Protein AF-A0A8T1QPV2-F1 (afdb_monomer_lite)

pLDDT: mean 79.09, std 16.21, range [35.16, 97.44]

Structure (mmCIF, N/CA/C/O backbone):
data_AF-A0A8T1QPV2-F1
#
_entry.id   AF-A0A8T1QPV2-F1
#
loop_
_atom_site.group_PDB
_atom_site.id
_atom_site.type_symbol
_atom_site.label_atom_id
_atom_site.label_alt_id
_atom_site.label_comp_id
_atom_site.label_asym_id
_atom_site.label_entity_id
_atom_site.label_seq_id
_atom_site.pdbx_PDB_ins_code
_atom_site.Cartn_x
_atom_site.Cartn_y
_atom_site.Cartn_z
_atom_site.occupancy
_atom_site.B_iso_or_equiv
_atom_site.auth_seq_id
_atom_site.auth_comp_id
_atom_site.auth_asym_id
_atom_site.auth_atom_id
_atom_site.pdbx_PDB_model_num
ATOM 1 N N . MET A 1 1 ? -31.191 24.298 41.558 1.00 36.41 1 MET A N 1
ATOM 2 C CA . MET A 1 1 ? -31.159 23.037 40.786 1.00 36.41 1 MET A CA 1
ATOM 3 C C . MET A 1 1 ? -29.812 22.952 40.089 1.00 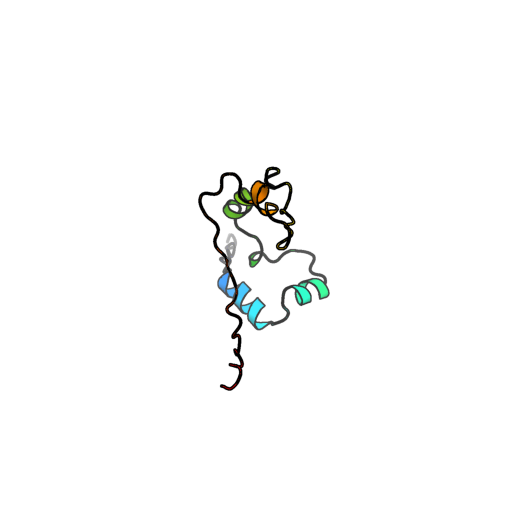36.41 1 MET A C 1
ATOM 5 O O . MET A 1 1 ? -29.489 23.859 39.336 1.00 36.41 1 MET A O 1
ATOM 9 N N . ALA A 1 2 ? -28.997 21.948 40.412 1.00 35.16 2 ALA A N 1
ATOM 10 C CA . ALA A 1 2 ? -27.662 21.771 39.844 1.00 35.16 2 ALA A CA 1
ATOM 11 C C . ALA A 1 2 ? -27.757 21.038 38.496 1.00 35.16 2 ALA A C 1
ATOM 13 O O . ALA A 1 2 ? -28.306 19.942 38.437 1.00 35.16 2 ALA A O 1
ATOM 14 N N . THR A 1 3 ? -27.243 21.645 37.426 1.00 38.66 3 THR A N 1
ATOM 15 C CA . THR A 1 3 ? -27.020 20.969 36.139 1.00 38.66 3 THR A CA 1
ATOM 16 C C . THR A 1 3 ? -25.622 20.361 36.150 1.00 38.66 3 THR A C 1
ATOM 18 O O . THR A 1 3 ? -24.658 21.014 36.547 1.00 38.66 3 THR A O 1
ATOM 21 N N . MET A 1 4 ? -25.545 19.083 35.780 1.00 46.28 4 MET A N 1
ATOM 22 C CA . MET A 1 4 ? -24.350 18.249 35.838 1.00 46.28 4 MET A CA 1
ATOM 23 C C . MET A 1 4 ? -23.252 18.731 34.893 1.00 46.28 4 MET A C 1
ATOM 25 O O . MET A 1 4 ? -23.491 18.986 33.715 1.00 46.28 4 MET A O 1
ATOM 29 N N . ALA A 1 5 ? -22.032 18.797 35.424 1.00 41.22 5 ALA A N 1
ATOM 30 C CA . ALA A 1 5 ? -20.822 18.982 34.648 1.00 41.22 5 ALA A CA 1
ATOM 31 C C . ALA A 1 5 ? -20.662 17.804 33.676 1.00 41.22 5 ALA A C 1
ATOM 33 O O . ALA A 1 5 ? -20.404 16.671 34.082 1.00 41.22 5 ALA A O 1
ATOM 34 N N . THR A 1 6 ? -20.814 18.074 32.383 1.00 40.34 6 THR A N 1
ATOM 35 C CA . THR A 1 6 ? -20.334 17.192 31.324 1.00 40.34 6 THR A CA 1
ATOM 36 C C . THR A 1 6 ? -18.827 17.052 31.490 1.00 40.34 6 THR A C 1
ATOM 38 O O . THR A 1 6 ? -18.080 17.989 31.211 1.00 40.34 6 THR A O 1
ATOM 41 N N . ALA A 1 7 ? -18.378 15.897 31.977 1.00 46.62 7 ALA A N 1
ATOM 42 C CA . ALA A 1 7 ? -16.972 15.534 31.978 1.00 46.62 7 ALA A CA 1
ATOM 43 C C . ALA A 1 7 ? -16.513 15.377 30.521 1.00 46.62 7 ALA A C 1
ATOM 45 O O . ALA A 1 7 ? -16.557 14.293 29.943 1.00 46.62 7 ALA A O 1
ATOM 46 N N . THR A 1 8 ? -16.077 16.475 29.908 1.00 48.06 8 THR A N 1
ATOM 47 C CA . THR A 1 8 ? -15.225 16.443 28.724 1.00 48.06 8 THR A CA 1
ATOM 48 C C . THR A 1 8 ? -13.879 15.884 29.170 1.00 48.06 8 THR A C 1
ATOM 50 O O . THR A 1 8 ? -12.956 16.633 29.488 1.00 48.06 8 THR A O 1
ATOM 53 N N . SER A 1 9 ? -13.777 14.559 29.286 1.00 60.97 9 SER A N 1
ATOM 54 C CA . SER A 1 9 ? -12.479 13.910 29.422 1.00 60.97 9 SER A CA 1
ATOM 55 C C . SER A 1 9 ? -11.733 14.189 28.121 1.00 60.97 9 SER A C 1
ATOM 57 O O . SER A 1 9 ? -12.116 13.705 27.054 1.00 60.97 9 SER A O 1
ATOM 59 N N . SER A 1 10 ? -10.758 15.090 28.185 1.00 77.31 10 SER A N 1
ATOM 60 C CA . SER A 1 10 ? -9.930 15.470 27.052 1.00 77.31 10 SER A CA 1
ATOM 61 C C . SER A 1 10 ? -9.263 14.212 26.498 1.00 77.31 10 SER A C 1
ATOM 63 O O . SER A 1 10 ? -8.504 13.532 27.186 1.00 77.31 10 SER A O 1
ATOM 65 N N . TYR A 1 11 ? -9.593 13.856 25.257 1.00 82.81 11 TYR A N 1
ATOM 66 C CA . TYR A 1 11 ? -9.005 12.699 24.592 1.00 82.81 11 TYR A CA 1
ATOM 67 C C . TYR A 1 11 ? -7.483 12.870 24.520 1.00 82.81 11 TYR A C 1
ATOM 69 O O . TYR A 1 11 ? -6.987 13.821 23.917 1.00 82.81 11 TYR A O 1
ATOM 77 N N . ASN A 1 12 ? -6.744 11.950 25.142 1.00 90.75 12 ASN A N 1
ATOM 78 C CA . ASN A 1 12 ? -5.287 11.972 25.167 1.00 90.75 12 ASN A CA 1
ATOM 79 C C . ASN A 1 12 ? -4.745 10.789 24.366 1.00 90.75 12 ASN A C 1
ATOM 81 O O . ASN A 1 12 ? -4.503 9.707 24.903 1.00 90.75 12 ASN A O 1
ATOM 85 N N . ARG A 1 13 ? -4.522 11.025 23.068 1.00 89.94 13 ARG A N 1
ATOM 86 C CA . ARG A 1 13 ? -3.976 10.024 22.143 1.00 89.94 13 ARG A CA 1
ATOM 87 C C . ARG A 1 13 ? -2.679 9.398 22.662 1.00 89.94 13 ARG A C 1
ATOM 89 O O . ARG A 1 13 ? -2.478 8.203 22.489 1.00 89.94 13 ARG A O 1
ATOM 96 N N . MET A 1 14 ? -1.806 10.182 23.297 1.00 92.06 14 MET A N 1
ATOM 97 C CA . MET A 1 14 ? -0.506 9.699 23.775 1.00 92.06 14 MET A CA 1
ATOM 98 C C . MET A 1 14 ? -0.661 8.658 24.888 1.00 92.06 14 MET A C 1
ATOM 100 O O . MET A 1 14 ? 0.066 7.669 24.910 1.00 92.06 14 MET A O 1
ATOM 104 N N . LYS A 1 15 ? -1.636 8.859 25.783 1.00 93.00 15 LYS A N 1
ATOM 105 C CA . LYS A 1 15 ? -1.950 7.908 26.852 1.00 93.00 15 LYS A CA 1
ATOM 106 C C . LYS A 1 15 ? -2.472 6.585 26.285 1.00 93.00 15 LYS A C 1
ATOM 108 O O . LYS A 1 15 ? -1.904 5.547 26.600 1.00 93.00 15 LYS A O 1
ATOM 113 N N . GLU A 1 16 ? -3.487 6.627 25.418 1.00 92.94 16 GLU A N 1
ATOM 114 C CA . GLU A 1 16 ? -4.074 5.408 24.832 1.00 92.94 16 GLU A CA 1
ATOM 115 C C . GLU A 1 16 ? -3.051 4.626 23.989 1.00 92.94 16 GLU A C 1
ATOM 117 O O . GLU A 1 16 ? -2.989 3.402 24.070 1.00 92.94 16 GLU A O 1
ATOM 122 N N . VAL A 1 17 ? -2.197 5.322 23.225 1.00 92.56 17 VAL A N 1
ATOM 123 C CA . VAL A 1 17 ? -1.119 4.685 22.445 1.00 92.56 17 VAL A CA 1
ATOM 124 C C . VAL A 1 17 ? -0.082 4.025 23.352 1.00 92.56 17 VAL A C 1
ATOM 126 O O . VAL A 1 17 ? 0.378 2.929 23.042 1.00 92.56 17 VAL A O 1
ATOM 129 N N . LYS A 1 18 ? 0.274 4.660 24.474 1.00 94.81 18 LYS A N 1
ATOM 130 C CA . LYS A 1 18 ? 1.204 4.079 25.450 1.00 94.81 18 LYS A CA 1
ATOM 131 C C . LYS A 1 18 ? 0.629 2.810 26.074 1.00 94.81 18 LYS A C 1
ATOM 133 O O . LYS A 1 18 ? 1.306 1.793 26.084 1.00 94.81 18 LYS A O 1
ATOM 138 N N . GLU A 1 19 ? -0.623 2.855 26.529 1.00 94.25 19 GLU A N 1
ATOM 139 C CA . GLU A 1 19 ? -1.318 1.693 27.103 1.00 94.25 19 GLU A CA 1
ATOM 140 C C . GLU A 1 19 ? -1.431 0.545 26.087 1.00 94.25 19 GLU A C 1
ATOM 142 O O . GLU A 1 19 ? -1.259 -0.625 26.432 1.00 94.25 19 GLU A O 1
ATOM 147 N N . PHE A 1 20 ? -1.663 0.872 24.813 1.00 94.19 20 PHE A N 1
ATOM 148 C CA . PHE A 1 20 ? -1.676 -0.111 23.735 1.00 94.19 20 PHE A CA 1
ATOM 149 C C . PHE A 1 20 ? -0.297 -0.743 23.489 1.00 94.19 20 PHE A C 1
ATOM 151 O O . PHE A 1 20 ? -0.206 -1.965 23.370 1.00 94.19 20 PHE A O 1
ATOM 158 N N . ASP A 1 21 ? 0.779 0.049 23.435 1.00 95.19 21 ASP A N 1
ATOM 159 C CA . ASP A 1 21 ? 2.130 -0.496 23.259 1.00 95.19 21 ASP A CA 1
ATOM 160 C C . ASP A 1 21 ? 2.582 -1.324 24.476 1.00 95.19 21 ASP A C 1
ATOM 162 O O . ASP A 1 21 ? 3.204 -2.373 24.309 1.00 95.19 21 ASP A O 1
ATOM 166 N N . GLU A 1 22 ? 2.220 -0.917 25.697 1.00 97.44 22 GLU A N 1
ATOM 167 C CA . GLU A 1 22 ? 2.491 -1.663 26.937 1.00 97.44 22 GLU A CA 1
ATOM 168 C C . GLU A 1 22 ? 1.765 -3.014 26.988 1.00 97.44 22 GLU A C 1
ATOM 170 O O . GLU A 1 22 ? 2.297 -3.973 27.542 1.00 97.44 22 GLU A O 1
ATOM 175 N N . SER A 1 23 ? 0.593 -3.121 26.357 1.00 94.88 23 SER A N 1
ATOM 176 C CA . SER A 1 23 ? -0.160 -4.374 26.233 1.00 94.88 23 SER A CA 1
ATOM 177 C C . SER A 1 23 ? 0.553 -5.424 25.364 1.00 94.88 23 SER A C 1
ATOM 179 O O . SER A 1 23 ? 0.318 -6.621 25.520 1.00 94.88 23 SER A O 1
ATOM 181 N N . LYS A 1 24 ? 1.442 -5.007 24.446 1.00 96.06 24 LYS A N 1
ATOM 182 C CA . LYS A 1 24 ? 2.229 -5.881 23.543 1.00 96.06 24 LYS A CA 1
ATOM 183 C C . LYS A 1 24 ? 1.413 -6.869 22.688 1.00 96.06 24 LYS A C 1
ATOM 185 O O . LYS A 1 24 ? 1.990 -7.716 22.013 1.00 96.06 24 LYS A O 1
ATOM 190 N N . ILE A 1 25 ? 0.089 -6.719 22.629 1.00 93.69 25 ILE A N 1
ATOM 191 C CA . ILE A 1 25 ? -0.816 -7.560 21.824 1.00 93.69 25 ILE A CA 1
ATOM 192 C C . ILE A 1 25 ? -0.684 -7.320 20.312 1.00 93.69 25 ILE A C 1
ATOM 194 O O . ILE A 1 25 ? -1.019 -8.189 19.505 1.00 93.69 25 ILE A O 1
ATOM 198 N N . GLY A 1 26 ? -0.216 -6.131 19.917 1.00 93.06 26 GLY A N 1
ATOM 199 C CA . GLY A 1 26 ? -0.163 -5.704 18.522 1.00 93.06 26 GLY A CA 1
ATOM 200 C C . GLY A 1 26 ? -1.540 -5.636 17.844 1.00 93.06 26 GLY A C 1
ATOM 201 O O . GLY A 1 26 ? -2.587 -5.904 18.432 1.00 93.06 26 GLY A O 1
ATOM 202 N N . VAL A 1 27 ? -1.549 -5.267 16.561 1.00 94.19 27 VAL A N 1
ATOM 203 C CA . VAL A 1 27 ? -2.796 -5.169 15.776 1.00 94.19 27 VAL A CA 1
ATOM 204 C C . VAL A 1 27 ? -3.416 -6.537 15.484 1.00 94.19 27 VAL A C 1
ATOM 206 O O . VAL A 1 27 ? -4.637 -6.659 15.433 1.00 94.19 27 VAL A O 1
ATOM 209 N N . LYS A 1 28 ? -2.589 -7.585 15.365 1.00 94.06 28 LYS A N 1
ATOM 210 C CA . LYS A 1 28 ? -3.068 -8.964 15.224 1.00 94.06 28 LYS A CA 1
ATOM 211 C C . LYS A 1 28 ? -3.847 -9.402 16.466 1.00 94.06 28 LYS A C 1
ATOM 213 O O . LYS A 1 28 ? -4.940 -9.933 16.323 1.00 94.06 28 LYS A O 1
ATOM 218 N N . GLY A 1 29 ? -3.336 -9.114 17.666 1.00 95.12 29 GLY A N 1
ATOM 219 C CA . GLY A 1 29 ? -4.031 -9.442 18.909 1.00 95.12 29 GLY A CA 1
ATOM 220 C C . GLY A 1 29 ? -5.372 -8.722 19.044 1.00 95.12 29 GLY A C 1
ATOM 221 O O . GLY A 1 29 ? -6.339 -9.328 19.488 1.00 95.12 29 GLY A O 1
ATOM 222 N N . LEU A 1 30 ? -5.479 -7.469 18.581 1.00 93.00 30 LEU A N 1
ATOM 223 C CA . LEU A 1 30 ? -6.774 -6.780 18.509 1.00 93.00 30 LEU A CA 1
ATOM 224 C C . LEU A 1 30 ? -7.772 -7.521 17.608 1.00 93.00 30 LEU A C 1
ATOM 226 O O . LEU A 1 30 ? -8.928 -7.692 17.992 1.00 93.00 30 LEU A O 1
ATOM 230 N N . SER A 1 31 ? -7.326 -7.978 16.435 1.00 93.25 31 SER A N 1
ATOM 231 C CA . SER A 1 31 ? -8.166 -8.748 15.511 1.00 93.25 31 SER A CA 1
ATOM 232 C C . SER A 1 31 ? -8.604 -10.085 16.112 1.00 93.25 31 SER A C 1
ATOM 234 O O . SER A 1 31 ? -9.779 -10.431 16.032 1.00 93.25 31 SER A O 1
ATOM 236 N N . ASP A 1 32 ? -7.683 -10.818 16.741 1.00 95.81 32 ASP A N 1
ATOM 237 C CA . ASP A 1 32 ? -7.959 -12.126 17.347 1.00 95.81 32 ASP A CA 1
ATOM 238 C C . ASP A 1 32 ? -8.949 -12.021 18.529 1.00 95.81 32 ASP A C 1
ATOM 240 O O . ASP A 1 32 ? -9.714 -12.949 18.783 1.00 95.81 32 ASP A O 1
ATOM 244 N N . LEU A 1 33 ? -8.981 -10.873 19.222 1.00 94.19 33 LEU A N 1
ATOM 245 C CA . LEU A 1 33 ? -9.944 -10.558 20.289 1.00 94.19 33 LEU A CA 1
ATOM 246 C C . LEU A 1 33 ? -11.335 -10.146 19.771 1.00 94.19 33 LEU A C 1
ATOM 248 O O . LEU A 1 33 ? -12.241 -9.926 20.574 1.00 94.19 33 LEU A O 1
ATOM 252 N N . GLY A 1 34 ? -11.520 -10.030 18.452 1.00 94.00 34 GLY A N 1
ATOM 253 C CA . GLY A 1 34 ? -12.822 -9.753 17.846 1.00 94.00 34 GLY A CA 1
ATOM 254 C C . GLY A 1 34 ? -13.325 -8.326 18.062 1.00 94.00 34 GLY A C 1
ATOM 255 O O . GLY A 1 34 ? -14.531 -8.121 18.218 1.00 94.00 34 GLY A O 1
ATOM 256 N N . ILE A 1 35 ? -12.432 -7.327 18.090 1.00 93.06 35 ILE A N 1
ATOM 257 C CA . ILE A 1 35 ? -12.858 -5.925 18.199 1.00 93.06 35 ILE A CA 1
ATOM 258 C C . ILE A 1 35 ? -13.801 -5.550 17.043 1.00 93.06 35 ILE A C 1
ATOM 260 O O . ILE A 1 35 ? -13.538 -5.833 15.878 1.00 93.06 35 ILE A O 1
ATOM 264 N N . THR A 1 36 ? -14.908 -4.883 17.359 1.00 93.88 36 THR A N 1
ATOM 265 C CA . THR A 1 36 ? -15.915 -4.466 16.364 1.00 93.88 36 THR A CA 1
ATOM 266 C C . THR A 1 36 ? -15.756 -3.011 15.933 1.00 93.88 36 THR A C 1
ATOM 268 O O . THR A 1 36 ? -16.417 -2.553 15.005 1.00 93.88 36 THR A O 1
ATOM 271 N N . SER A 1 37 ? -14.904 -2.252 16.625 1.00 93.00 37 SER A N 1
ATOM 272 C CA . SER A 1 37 ? -14.665 -0.832 16.376 1.00 93.00 37 SER A CA 1
ATOM 273 C C . SER A 1 37 ? -13.179 -0.526 16.406 1.00 93.00 37 SER A C 1
ATOM 275 O O . SER A 1 37 ? -12.458 -0.979 17.293 1.00 93.00 37 SER A O 1
ATOM 277 N N . ILE A 1 38 ? -12.737 0.279 15.442 1.00 91.62 38 ILE A N 1
ATOM 278 C CA . ILE A 1 38 ? -11.345 0.705 15.323 1.00 91.62 38 ILE A CA 1
ATOM 279 C C . ILE A 1 38 ? -11.037 1.706 16.450 1.00 91.62 38 ILE A C 1
ATOM 281 O O . ILE A 1 38 ? -11.730 2.724 16.559 1.00 91.62 38 ILE A O 1
ATOM 285 N N . PRO A 1 39 ? -10.002 1.474 17.278 1.00 90.38 39 PRO A N 1
ATOM 286 C CA . PRO A 1 39 ? -9.585 2.443 18.283 1.00 90.38 39 PRO A CA 1
ATOM 287 C C . PRO A 1 39 ? -9.206 3.791 17.656 1.00 90.38 39 PRO A C 1
ATOM 289 O O . PRO A 1 39 ? -8.509 3.853 16.643 1.00 90.38 39 PRO A O 1
ATOM 292 N N . ARG A 1 40 ? -9.627 4.893 18.288 1.00 91.00 40 ARG A N 1
ATOM 293 C CA . ARG A 1 40 ? -9.510 6.257 17.734 1.00 91.00 40 ARG A CA 1
ATOM 294 C C . ARG A 1 40 ? -8.080 6.675 17.393 1.00 91.00 40 ARG A C 1
ATOM 296 O O . ARG A 1 40 ? -7.885 7.495 16.505 1.00 91.00 40 ARG A O 1
ATOM 303 N N . PHE A 1 41 ? -7.074 6.113 18.059 1.00 90.38 41 PHE A N 1
ATOM 304 C CA . PHE A 1 41 ? -5.670 6.433 17.794 1.00 90.38 41 PHE A CA 1
ATOM 305 C C . PHE A 1 41 ? -5.121 5.828 16.488 1.00 90.38 41 PHE A C 1
ATOM 307 O O . PHE A 1 41 ? -4.075 6.295 16.023 1.00 90.38 41 PHE A O 1
ATOM 314 N N . PHE A 1 42 ? -5.823 4.856 15.886 1.00 91.25 42 PHE A N 1
ATOM 315 C CA . PHE A 1 42 ? -5.555 4.337 14.537 1.00 91.25 42 PHE A CA 1
ATOM 316 C C . PHE A 1 42 ? -6.257 5.131 13.429 1.00 91.25 42 PHE A C 1
ATOM 318 O O . PHE A 1 42 ? -5.898 4.991 12.261 1.00 91.25 42 PHE A O 1
ATOM 325 N N . ILE A 1 43 ? -7.242 5.966 13.771 1.00 89.81 43 ILE A N 1
ATOM 326 C CA . ILE A 1 43 ? -7.963 6.778 12.792 1.00 89.81 43 ILE A CA 1
ATOM 327 C C . ILE A 1 43 ? -7.072 7.955 12.395 1.00 89.81 43 ILE A C 1
ATOM 329 O O . ILE A 1 43 ? -6.702 8.785 13.226 1.00 89.81 43 ILE A O 1
ATOM 333 N N . GLN A 1 44 ? -6.711 8.000 11.117 1.00 85.94 44 GLN A N 1
ATOM 334 C CA . GLN A 1 44 ? -5.902 9.072 10.555 1.00 85.94 44 GLN A CA 1
ATOM 335 C C . GLN A 1 44 ? -6.716 10.371 10.394 1.00 85.94 44 GLN A C 1
ATOM 337 O O . GLN A 1 44 ? -7.916 10.305 10.108 1.00 85.94 44 GLN A O 1
ATOM 342 N N . PRO A 1 45 ? -6.094 11.557 10.557 1.00 84.81 45 PRO A N 1
ATOM 343 C CA . PRO A 1 45 ? -6.755 12.831 10.296 1.00 84.81 45 PRO A CA 1
ATOM 344 C C . PRO A 1 45 ? -7.260 12.928 8.845 1.00 84.81 45 PRO A C 1
ATOM 346 O O . PRO A 1 45 ? -6.600 12.430 7.929 1.00 84.81 45 PRO A O 1
ATOM 349 N N . PRO A 1 46 ? -8.384 13.621 8.596 1.00 77.69 46 PRO A N 1
ATOM 350 C CA . PRO A 1 46 ? -8.985 13.734 7.262 1.00 77.69 46 PRO A CA 1
ATOM 351 C C . PRO A 1 46 ? -8.065 14.381 6.214 1.00 77.69 46 PRO A C 1
ATOM 353 O O . PRO A 1 46 ? -8.198 14.103 5.022 1.00 77.69 46 PRO A O 1
ATOM 356 N N . GLU A 1 47 ? -7.105 15.196 6.651 1.00 78.25 47 GLU A N 1
ATOM 357 C CA . GLU A 1 47 ? -6.067 15.793 5.802 1.00 78.25 47 GLU A CA 1
ATOM 358 C C . GLU A 1 47 ? -5.229 14.704 5.116 1.00 78.25 47 GLU A C 1
ATOM 360 O O . GLU A 1 47 ? -5.165 14.654 3.893 1.00 78.25 47 GLU A O 1
ATOM 365 N N . THR A 1 48 ? -4.715 13.738 5.883 1.00 73.44 48 THR A N 1
ATOM 366 C CA . THR A 1 48 ? -3.937 12.605 5.346 1.00 73.44 48 THR A CA 1
ATOM 367 C C . THR A 1 48 ? -4.772 11.640 4.495 1.00 73.44 48 THR A C 1
ATOM 369 O O . THR A 1 48 ? -4.255 10.991 3.591 1.00 73.44 48 THR A O 1
ATOM 372 N N . LEU A 1 49 ? -6.084 11.554 4.749 1.00 70.12 49 LEU A N 1
ATOM 373 C CA . LEU A 1 49 ? -7.002 10.719 3.967 1.00 70.12 49 LEU A CA 1
ATOM 374 C C . LEU A 1 49 ? -7.318 11.325 2.592 1.00 70.12 49 LEU A C 1
ATOM 376 O O . LEU A 1 49 ? -7.674 10.594 1.670 1.00 70.12 49 LEU A O 1
ATOM 380 N N . SER A 1 50 ? -7.177 12.644 2.438 1.00 68.12 50 SER A N 1
ATOM 381 C CA . SER A 1 50 ? -7.467 13.346 1.182 1.00 68.12 50 SER A CA 1
ATOM 382 C C . SER A 1 50 ? -6.407 13.102 0.105 1.00 68.12 50 SER A C 1
ATOM 384 O O . SER A 1 50 ? -6.742 13.125 -1.083 1.00 68.12 50 SER A O 1
ATOM 386 N N . ASP A 1 51 ? -5.173 12.805 0.517 1.00 66.44 51 ASP A N 1
ATOM 387 C CA . ASP A 1 51 ? -4.061 12.420 -0.362 1.00 66.44 51 ASP A CA 1
ATOM 388 C C . ASP A 1 51 ? -4.092 10.928 -0.728 1.00 66.44 51 ASP A C 1
ATOM 390 O O . ASP A 1 51 ? -3.576 10.526 -1.766 1.00 66.44 51 ASP A O 1
ATOM 394 N N . LEU A 1 52 ? -4.771 10.102 0.078 1.00 65.88 52 LEU A N 1
ATOM 395 C CA . LEU A 1 52 ? -4.958 8.664 -0.154 1.00 65.88 52 LEU A CA 1
ATOM 396 C C . LEU A 1 52 ? -6.042 8.343 -1.191 1.00 65.88 52 LEU A C 1
ATOM 398 O O . LEU A 1 52 ? -6.451 7.184 -1.323 1.00 65.88 52 LEU A O 1
ATOM 402 N N . LYS A 1 53 ? -6.529 9.339 -1.945 1.00 67.38 53 LYS A N 1
ATOM 403 C CA . LYS A 1 53 ? -7.392 9.066 -3.097 1.00 67.38 53 LYS A CA 1
ATOM 404 C C . LYS A 1 53 ? -6.679 8.054 -3.981 1.00 67.38 53 LYS A C 1
ATOM 406 O O . LYS A 1 53 ? -5.517 8.244 -4.328 1.00 67.38 53 LYS A O 1
ATOM 411 N N . SER A 1 54 ? -7.399 6.995 -4.345 1.00 61.97 54 SER A N 1
ATOM 412 C CA . SER A 1 54 ? -6.990 6.069 -5.395 1.00 61.97 54 SER A CA 1
ATOM 413 C C . SER A 1 54 ? -6.710 6.894 -6.650 1.00 61.97 54 SER A C 1
ATOM 415 O O . SER A 1 54 ? -7.617 7.264 -7.397 1.00 61.97 54 SER A O 1
ATOM 417 N N . SER A 1 55 ? -5.450 7.278 -6.835 1.00 61.72 55 SER A N 1
ATOM 418 C CA . SER A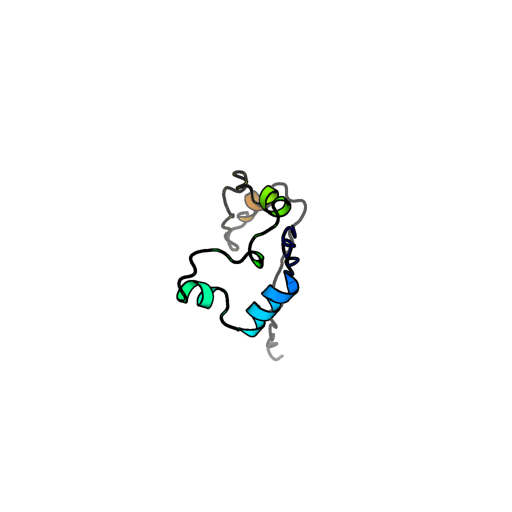 1 55 ? -5.027 7.944 -8.045 1.00 61.72 55 SER A CA 1
ATOM 419 C C . SER A 1 55 ? -5.020 6.859 -9.101 1.00 61.72 55 SER A C 1
ATOM 421 O O . SER A 1 55 ? -4.091 6.059 -9.179 1.00 61.72 55 SER A O 1
ATOM 423 N N . SER A 1 56 ? -6.077 6.815 -9.912 1.00 57.12 56 SER A N 1
ATOM 424 C CA . SER A 1 56 ? -6.180 5.903 -11.061 1.00 57.12 56 SER A CA 1
ATOM 425 C C . SER A 1 56 ? -5.064 6.101 -12.1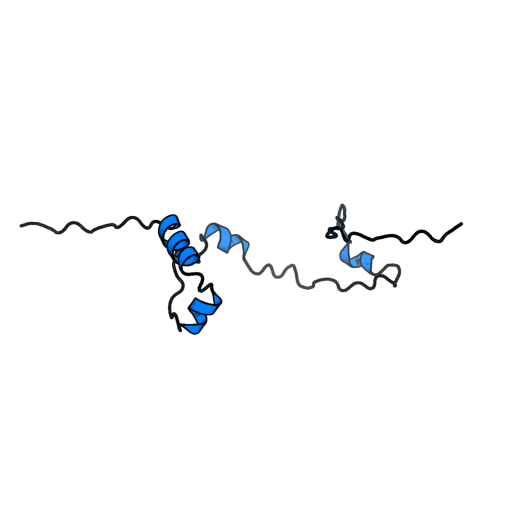00 1.00 57.12 56 SER A C 1
ATOM 427 O O . SER A 1 56 ? -5.059 5.433 -13.123 1.00 57.12 56 SER A O 1
ATOM 429 N N . THR A 1 57 ? -4.120 7.015 -11.857 1.00 57.78 57 THR A N 1
ATOM 430 C CA . THR A 1 57 ? -3.000 7.356 -12.736 1.00 57.78 57 THR A CA 1
ATOM 431 C C . THR A 1 57 ? -1.774 6.460 -12.560 1.00 57.78 57 THR A C 1
ATOM 433 O O . THR A 1 57 ? -0.881 6.523 -13.394 1.00 57.78 57 THR A O 1
ATOM 436 N N . PHE A 1 58 ? -1.705 5.631 -11.512 1.00 59.53 58 PHE A N 1
ATOM 437 C CA . PHE A 1 58 ? -0.624 4.653 -11.329 1.00 59.53 58 PHE A CA 1
ATOM 438 C C . PHE A 1 58 ? -1.162 3.246 -11.584 1.00 59.53 58 PHE A C 1
ATOM 440 O O . PHE A 1 58 ? -1.406 2.469 -10.665 1.00 59.53 58 PHE A O 1
ATOM 447 N N . THR A 1 59 ? -1.428 2.946 -12.854 1.00 61.09 59 THR A N 1
ATOM 448 C CA . THR A 1 59 ? -2.107 1.713 -13.277 1.00 61.09 59 THR A CA 1
ATOM 449 C C . THR A 1 59 ? -1.195 0.486 -13.347 1.00 61.09 59 THR A C 1
ATOM 451 O O . THR A 1 59 ? -1.706 -0.629 -13.473 1.00 61.09 59 THR A O 1
ATOM 454 N N . ASN A 1 60 ? 0.134 0.634 -13.258 1.00 71.56 60 ASN A N 1
ATOM 455 C CA . ASN A 1 60 ? 1.042 -0.512 -13.306 1.00 71.56 60 ASN A CA 1
ATOM 456 C C . ASN A 1 60 ? 2.409 -0.232 -12.664 1.00 71.56 60 ASN A C 1
ATOM 458 O O . ASN A 1 60 ? 3.003 0.818 -12.898 1.00 71.56 60 ASN A O 1
ATOM 462 N N . ILE A 1 61 ? 2.906 -1.189 -11.876 1.00 83.50 61 ILE A N 1
ATOM 463 C CA . ILE A 1 61 ? 4.312 -1.233 -11.458 1.00 83.50 61 ILE A CA 1
ATOM 464 C C . ILE A 1 61 ? 5.069 -1.922 -12.600 1.00 83.50 61 ILE A C 1
ATOM 466 O O . ILE A 1 61 ? 4.735 -3.069 -12.901 1.00 83.50 61 ILE A O 1
ATOM 470 N N . PRO A 1 62 ? 6.050 -1.265 -13.241 1.00 83.69 62 PRO A N 1
ATOM 471 C CA . PRO A 1 62 ? 6.766 -1.864 -14.358 1.00 83.69 62 PRO A CA 1
ATOM 472 C C . PRO A 1 62 ? 7.558 -3.088 -13.888 1.00 83.69 62 PRO A C 1
ATOM 474 O O . PRO A 1 62 ? 8.299 -3.027 -12.906 1.00 83.69 62 PRO A O 1
ATOM 477 N N . ILE A 1 63 ? 7.396 -4.198 -14.605 1.00 87.75 63 ILE A N 1
ATOM 478 C CA . ILE A 1 63 ? 8.247 -5.382 -14.475 1.00 87.75 63 ILE A CA 1
ATOM 479 C C . ILE A 1 63 ? 9.351 -5.236 -15.514 1.00 87.75 63 ILE A C 1
ATOM 481 O O . ILE A 1 63 ? 9.057 -5.040 -16.689 1.00 87.75 63 ILE A O 1
ATOM 485 N N . ILE A 1 64 ? 10.603 -5.309 -15.071 1.00 90.00 64 ILE A N 1
ATOM 486 C CA . ILE A 1 64 ? 11.775 -5.041 -15.903 1.00 90.00 64 ILE A CA 1
ATOM 487 C C . ILE A 1 64 ? 12.689 -6.260 -15.858 1.00 90.00 64 ILE A C 1
ATOM 489 O O . ILE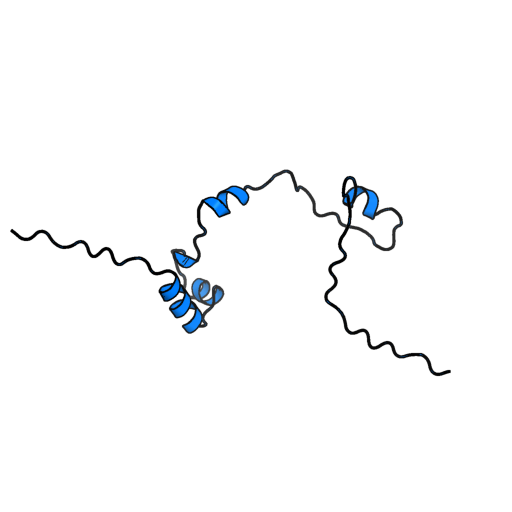 A 1 64 ? 12.984 -6.768 -14.773 1.00 90.00 64 ILE A O 1
ATOM 493 N N . ASP A 1 65 ? 13.152 -6.704 -17.022 1.00 92.12 65 ASP A N 1
ATOM 494 C CA . ASP A 1 65 ? 14.212 -7.700 -17.123 1.00 92.12 65 ASP A CA 1
ATOM 495 C C . ASP A 1 65 ? 15.575 -6.995 -17.127 1.00 92.12 65 ASP A C 1
ATOM 497 O O . ASP A 1 65 ? 15.883 -6.187 -18.001 1.00 92.12 65 ASP A O 1
ATOM 501 N N . LEU A 1 66 ? 16.408 -7.301 -16.130 1.00 90.50 66 LEU A N 1
ATOM 502 C CA . LEU A 1 66 ? 17.742 -6.712 -15.993 1.00 90.50 66 LEU A CA 1
ATOM 503 C C . LEU A 1 66 ? 18.737 -7.249 -17.036 1.00 90.50 66 LEU A C 1
ATOM 505 O O . LEU A 1 66 ? 19.786 -6.639 -17.239 1.00 90.50 66 LEU A O 1
ATOM 509 N N . ALA A 1 67 ? 18.444 -8.395 -17.657 1.00 93.75 67 ALA A N 1
ATOM 510 C CA . ALA A 1 67 ? 19.275 -9.000 -18.693 1.00 93.75 67 ALA A CA 1
ATOM 511 C C . ALA A 1 67 ? 18.919 -8.508 -20.104 1.00 93.75 67 ALA A C 1
ATOM 513 O O . ALA A 1 67 ? 19.721 -8.684 -21.022 1.00 93.75 67 ALA A O 1
ATOM 514 N N . GLU A 1 68 ? 17.747 -7.892 -20.282 1.00 94.25 68 GLU A N 1
ATOM 515 C CA . GLU A 1 68 ? 17.277 -7.385 -21.568 1.00 94.25 68 GLU A CA 1
ATOM 516 C C . GLU A 1 68 ? 17.646 -5.899 -21.739 1.00 94.25 68 GLU A C 1
ATOM 518 O O . GLU A 1 68 ? 17.127 -5.027 -21.030 1.00 94.25 68 GLU A O 1
ATOM 523 N N . PRO A 1 69 ? 18.528 -5.560 -22.698 1.00 92.31 69 PRO A N 1
ATOM 524 C CA . PRO A 1 69 ? 18.834 -4.169 -23.003 1.00 92.31 69 PRO A CA 1
ATOM 525 C C . PRO A 1 69 ? 17.574 -3.414 -23.449 1.00 92.31 69 PRO A C 1
ATOM 527 O O . PRO A 1 69 ? 16.868 -3.859 -24.348 1.00 92.31 69 PRO A O 1
ATOM 530 N N . GLY A 1 70 ? 17.317 -2.250 -22.849 1.00 89.00 70 GLY A N 1
ATOM 531 C CA . GLY A 1 70 ? 16.166 -1.397 -23.183 1.00 89.00 70 GLY A CA 1
ATOM 532 C C . GLY A 1 70 ? 14.887 -1.683 -22.386 1.00 89.00 70 GLY A C 1
ATOM 533 O O . GLY A 1 70 ? 13.946 -0.898 -22.456 1.00 89.00 70 GLY A O 1
ATOM 534 N N . SER A 1 71 ? 14.855 -2.726 -21.545 1.00 90.38 71 SER A N 1
ATOM 535 C CA . SER A 1 71 ? 13.684 -3.059 -20.707 1.00 90.38 71 SER A CA 1
ATOM 536 C C . SER A 1 71 ? 13.294 -1.936 -19.720 1.00 90.38 71 SER A C 1
ATOM 538 O O . SER A 1 71 ? 12.152 -1.832 -19.277 1.00 90.38 71 SER A O 1
ATOM 540 N N . PHE A 1 72 ? 14.228 -1.032 -19.403 1.00 89.50 72 PHE A N 1
ATOM 541 C CA . PHE A 1 72 ? 13.998 0.112 -18.512 1.00 89.50 72 PHE A CA 1
ATOM 542 C C . PHE A 1 72 ? 13.351 1.317 -19.204 1.00 89.50 72 PHE A C 1
ATOM 544 O O . PHE A 1 72 ? 12.810 2.177 -18.509 1.00 89.50 72 PHE A O 1
ATOM 551 N N . ASP A 1 73 ? 13.420 1.412 -20.535 1.00 91.06 73 ASP A N 1
ATOM 552 C CA . ASP A 1 73 ? 13.203 2.662 -21.276 1.00 91.06 73 ASP A CA 1
ATOM 553 C C . ASP A 1 73 ? 11.805 3.247 -21.053 1.00 91.06 73 ASP A C 1
ATOM 555 O O . ASP A 1 73 ? 11.649 4.456 -20.875 1.00 91.06 73 ASP A O 1
ATOM 559 N N . GLU A 1 74 ? 10.782 2.391 -21.014 1.00 88.06 74 GLU A N 1
ATOM 560 C CA . GLU A 1 74 ? 9.407 2.807 -20.734 1.00 88.06 74 GLU A CA 1
ATOM 561 C C . GLU A 1 74 ? 9.221 3.216 -19.266 1.00 88.06 74 GLU A C 1
ATOM 563 O O . GLU A 1 74 ? 8.583 4.232 -18.986 1.00 88.06 74 GLU A O 1
ATOM 568 N N . ALA A 1 75 ? 9.840 2.484 -18.334 1.00 86.75 75 ALA A N 1
ATOM 569 C CA . ALA A 1 75 ? 9.732 2.723 -16.896 1.00 86.75 75 ALA A CA 1
ATOM 570 C C . ALA A 1 75 ? 10.395 4.035 -16.443 1.00 86.75 75 ALA A C 1
ATOM 572 O O . ALA A 1 75 ? 9.960 4.639 -15.462 1.00 86.75 75 ALA A O 1
ATOM 573 N N . ILE A 1 76 ? 11.439 4.486 -17.145 1.00 88.06 76 ILE A N 1
ATOM 574 C CA . ILE A 1 76 ? 12.166 5.725 -16.821 1.00 88.06 76 ILE A CA 1
ATOM 575 C C . ILE A 1 76 ? 11.799 6.900 -17.735 1.00 88.06 76 ILE A C 1
ATOM 577 O O . ILE A 1 76 ? 12.368 7.988 -17.605 1.00 88.06 76 ILE A O 1
ATOM 581 N N . LYS A 1 77 ? 10.866 6.714 -18.675 1.00 87.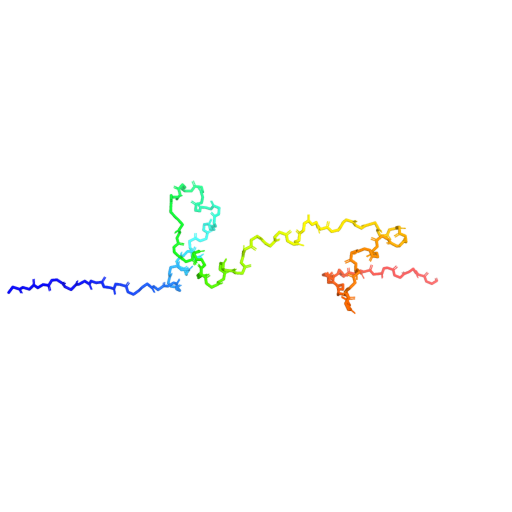62 77 LYS A N 1
ATOM 582 C CA . LYS A 1 77 ? 10.492 7.745 -19.646 1.00 87.62 77 LYS A CA 1
ATOM 583 C C . LYS A 1 77 ? 9.940 8.985 -18.938 1.00 87.62 77 LYS A C 1
ATOM 585 O O . LYS A 1 77 ? 8.873 8.952 -18.335 1.00 87.62 77 LYS A O 1
ATOM 590 N N . GLY A 1 78 ? 10.645 10.109 -19.065 1.00 86.06 78 GLY A N 1
ATOM 591 C CA . GLY A 1 78 ? 10.261 11.379 -18.434 1.00 86.06 78 GLY A CA 1
ATOM 592 C C . GLY A 1 78 ? 10.764 11.557 -16.997 1.00 86.06 78 GLY A C 1
ATOM 593 O O . GLY A 1 78 ? 10.519 12.605 -16.402 1.00 86.06 78 GLY A O 1
ATOM 594 N N . CYS A 1 79 ? 11.501 10.586 -16.453 1.00 87.12 79 CYS A N 1
ATOM 595 C CA . CYS A 1 79 ? 12.197 10.728 -15.180 1.00 87.12 79 CYS A CA 1
ATOM 596 C C . CYS A 1 79 ? 13.497 11.526 -15.368 1.00 87.12 79 CYS A C 1
ATOM 598 O O . CYS A 1 79 ? 14.302 11.227 -16.247 1.00 87.12 79 CYS A O 1
ATOM 600 N N . THR A 1 80 ? 13.736 12.520 -14.509 1.00 89.25 80 THR A N 1
ATOM 601 C CA . THR A 1 80 ? 14.984 13.312 -14.510 1.00 89.25 80 THR A CA 1
ATOM 602 C C . THR A 1 80 ? 16.178 12.532 -13.946 1.00 89.25 80 THR A C 1
ATOM 604 O O . THR A 1 80 ? 17.324 12.835 -14.266 1.00 89.25 80 THR A O 1
ATOM 607 N N . GLY A 1 81 ? 15.930 11.530 -13.099 1.00 82.19 81 GLY A N 1
ATOM 608 C CA . GLY A 1 81 ? 16.964 10.701 -12.486 1.00 82.19 81 GLY A CA 1
ATOM 609 C C . GLY A 1 81 ? 16.374 9.499 -11.752 1.00 82.19 81 GLY A C 1
ATOM 610 O O . GLY A 1 81 ? 15.181 9.476 -11.449 1.00 82.19 81 GLY A O 1
ATOM 611 N N . VAL A 1 82 ? 17.218 8.504 -11.475 1.00 81.50 82 VAL A N 1
ATOM 612 C CA . VAL A 1 82 ? 16.849 7.264 -10.779 1.00 81.50 82 VAL A CA 1
ATOM 613 C C . VAL A 1 82 ? 17.772 7.083 -9.578 1.00 81.50 82 VAL A C 1
ATOM 615 O O . VAL A 1 82 ? 18.991 7.181 -9.712 1.00 81.50 82 VAL A O 1
ATOM 618 N N . PHE A 1 83 ? 17.197 6.808 -8.406 1.00 82.31 83 PHE A N 1
ATOM 619 C CA . PHE A 1 83 ? 17.952 6.461 -7.204 1.00 82.31 83 PHE A CA 1
ATOM 620 C C . PHE A 1 83 ? 17.944 4.947 -7.028 1.00 82.31 83 PHE A C 1
ATOM 622 O O . PHE A 1 83 ? 16.887 4.342 -6.857 1.00 82.31 83 PHE A O 1
ATOM 629 N N . HIS A 1 84 ? 19.124 4.335 -7.040 1.00 72.31 84 HIS A N 1
ATOM 630 C CA . HIS A 1 84 ? 19.266 2.959 -6.592 1.00 72.31 84 HIS A CA 1
ATOM 631 C C . HIS A 1 84 ? 19.314 2.948 -5.062 1.00 72.31 84 HIS A C 1
ATOM 633 O O . HIS A 1 84 ? 20.285 3.405 -4.462 1.00 72.31 84 HIS A O 1
ATOM 639 N N . VAL A 1 85 ? 18.248 2.460 -4.429 1.00 78.56 85 VAL A N 1
ATOM 640 C CA . VAL A 1 85 ? 18.188 2.275 -2.975 1.00 78.56 85 VAL A CA 1
ATOM 641 C C . VAL A 1 85 ? 18.457 0.801 -2.690 1.00 78.56 85 VAL A C 1
ATOM 643 O O . VAL A 1 85 ? 17.532 -0.002 -2.618 1.00 78.56 85 VAL A O 1
ATOM 646 N N . ALA A 1 86 ? 19.731 0.432 -2.570 1.00 74.00 86 ALA A N 1
ATOM 647 C CA . ALA A 1 86 ? 20.106 -0.859 -2.006 1.00 74.00 86 ALA A CA 1
ATOM 648 C C . ALA A 1 86 ? 20.318 -0.711 -0.500 1.00 74.00 86 ALA A C 1
ATOM 650 O O . ALA A 1 86 ? 21.027 0.190 -0.048 1.00 74.00 86 ALA A O 1
ATOM 651 N N . THR A 1 87 ? 19.746 -1.623 0.286 1.00 66.50 87 THR A N 1
ATOM 652 C CA . THR A 1 87 ? 20.313 -1.936 1.600 1.00 66.50 87 THR A CA 1
ATOM 653 C C . THR A 1 87 ? 21.754 -2.390 1.374 1.00 66.50 87 THR A C 1
ATOM 655 O O . THR A 1 87 ? 21.939 -3.301 0.560 1.00 66.50 87 THR A O 1
ATOM 658 N N . PRO A 1 88 ? 22.759 -1.789 2.037 1.00 64.06 88 PRO A N 1
ATOM 659 C CA . PRO A 1 88 ? 24.131 -2.267 1.949 1.00 64.06 88 PRO A CA 1
ATOM 660 C C . PRO A 1 88 ? 24.140 -3.751 2.316 1.00 64.06 88 PRO A C 1
ATOM 662 O O . PRO A 1 88 ? 23.797 -4.118 3.437 1.00 64.06 88 PRO A O 1
ATOM 665 N N . MET A 1 89 ? 24.431 -4.608 1.343 1.00 61.31 89 MET A N 1
ATOM 666 C CA . MET A 1 89 ? 24.826 -5.976 1.630 1.00 61.31 89 MET A CA 1
ATOM 667 C C . MET A 1 89 ? 26.333 -5.923 1.835 1.00 61.31 89 MET A C 1
ATOM 669 O O . MET A 1 89 ? 27.051 -5.480 0.937 1.00 61.31 89 MET A O 1
ATOM 673 N N . ASP A 1 90 ? 26.803 -6.330 3.011 1.00 66.88 90 ASP A N 1
ATOM 674 C CA . ASP A 1 90 ? 28.226 -6.537 3.256 1.00 66.88 90 ASP A CA 1
ATOM 675 C C . ASP A 1 90 ? 28.687 -7.706 2.375 1.00 66.88 90 ASP A C 1
A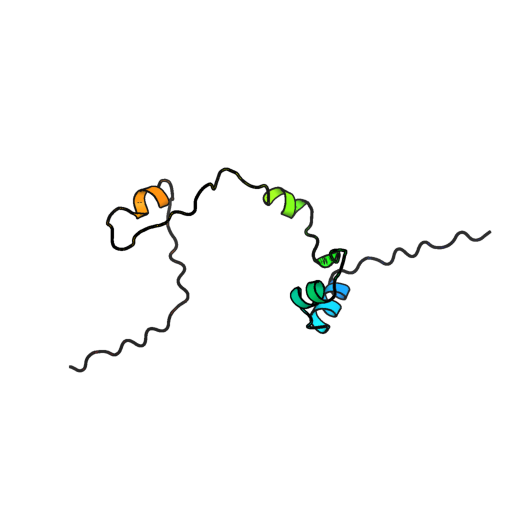TOM 677 O O . ASP A 1 90 ? 28.551 -8.879 2.723 1.00 66.88 90 ASP A O 1
ATOM 681 N N . PHE A 1 91 ? 29.164 -7.393 1.171 1.00 61.28 91 PHE A N 1
ATOM 682 C CA . PHE A 1 91 ? 29.823 -8.369 0.319 1.00 61.28 91 PHE A CA 1
ATOM 683 C C . PHE A 1 91 ? 31.236 -8.579 0.861 1.00 61.28 91 PHE A C 1
ATOM 685 O O . PHE A 1 91 ? 32.129 -7.775 0.606 1.00 61.28 91 PHE A O 1
ATOM 692 N N . GLU A 1 92 ? 31.450 -9.669 1.597 1.00 64.12 92 GLU A N 1
ATOM 693 C CA . GLU A 1 92 ? 32.794 -10.203 1.827 1.00 64.12 92 GLU A CA 1
ATOM 694 C C . GLU A 1 92 ? 33.346 -10.684 0.476 1.00 64.12 92 GLU A C 1
ATOM 696 O O . GLU A 1 92 ? 33.095 -11.807 0.029 1.00 64.12 92 GLU A O 1
ATOM 701 N N . SER A 1 93 ? 34.053 -9.803 -0.230 1.00 64.56 93 SER A N 1
ATOM 702 C CA . SER A 1 93 ? 34.816 -10.169 -1.416 1.00 64.56 93 SER A CA 1
ATOM 703 C C . SER A 1 93 ? 35.993 -11.031 -0.979 1.00 64.56 93 SER A C 1
ATOM 705 O O . SER A 1 93 ? 36.962 -10.544 -0.402 1.00 64.56 93 SER A O 1
ATOM 707 N N . LYS A 1 94 ? 35.913 -12.334 -1.244 1.00 65.75 94 LYS A N 1
ATOM 708 C CA . LYS A 1 94 ? 37.067 -13.222 -1.148 1.00 65.75 94 LYS A CA 1
ATOM 709 C C . LYS A 1 94 ? 37.977 -12.920 -2.338 1.00 65.75 94 LYS A C 1
ATOM 711 O O . LYS A 1 94 ? 37.738 -13.435 -3.430 1.00 65.75 94 LYS A O 1
ATOM 716 N N . ASP A 1 95 ? 38.952 -12.038 -2.137 1.00 75.38 95 ASP A N 1
ATOM 717 C CA . ASP A 1 95 ? 40.003 -11.780 -3.121 1.00 75.38 95 ASP A CA 1
ATOM 718 C C . ASP A 1 95 ? 40.644 -13.123 -3.525 1.00 75.38 95 ASP A C 1
ATOM 720 O O . ASP A 1 95 ? 40.985 -13.917 -2.642 1.00 75.38 95 ASP A O 1
ATOM 724 N N . PRO A 1 96 ? 40.757 -13.452 -4.826 1.00 70.00 96 PRO A N 1
ATOM 725 C CA . PRO A 1 96 ? 41.492 -14.640 -5.232 1.00 70.00 96 PRO A CA 1
ATOM 726 C C . PRO A 1 96 ? 42.982 -14.432 -4.935 1.00 70.00 96 PRO A C 1
ATOM 728 O O . PRO A 1 96 ? 43.551 -13.410 -5.321 1.00 70.00 96 PRO A O 1
ATOM 731 N N . ASP A 1 97 ? 43.583 -15.395 -4.231 1.00 63.81 97 ASP A N 1
ATOM 732 C CA . ASP A 1 97 ? 45.004 -15.387 -3.871 1.00 63.81 97 ASP A CA 1
ATOM 733 C C . ASP A 1 97 ? 45.908 -15.193 -5.115 1.00 63.81 97 ASP A C 1
ATOM 735 O O . ASP A 1 97 ? 45.575 -15.712 -6.188 1.00 63.81 97 ASP A O 1
ATOM 739 N N . PRO A 1 98 ? 47.024 -14.446 -4.979 1.00 70.50 98 PRO A N 1
ATOM 740 C CA . PRO A 1 98 ? 47.916 -14.071 -6.080 1.00 70.50 98 PRO A CA 1
ATOM 741 C C . PRO A 1 98 ? 48.688 -15.236 -6.717 1.00 70.50 98 PRO A C 1
ATOM 743 O O . PRO A 1 98 ? 48.985 -16.233 -6.018 1.00 70.50 98 PRO A O 1
#

Foldseek 3Di:
DDDDDPPPVPDDLVVVVVVVVVVVCPPVNVVVVPDPDDPPNPDDDVVVVVVVPPPVVCVDDQDADPPDPPSCVVVCPPPPDDDDDDDDDPPPPPPPDD

Secondary structure (DSSP, 8-state):
-PPP--------HHHHHHHHHHH--HHHHHHHTT-SS--GGGSPPHHHHHHTS--TT---PPP--TTSTTTTTTTTTT-S--------------PPP-

Sequence (98 aa):
MATMATATSSYNRMKEVKEFDESKIGVKGLSDLGITSIPRFFIQPPETLSDLKSSSTFTNIPIIDLAEPGSFDEAIKGCTGVFHVATPMDFESKDPDP

Organism: Carya illinoinensis (NCBI:txid32201)

Radius of gyration: 25.86 Å; chains: 1; bounding box: 79×38×64 Å